Protein AF-A0A7J7CFE0-F1 (afdb_monomer_lite)

Sequence (163 aa):
MKQLGYGVEEEEEEEEGGGVSQRRKFSFSGYSTRLDPEKLTMLRLVGLMLLIVWLLSLPSEAWSGISRPSADDPENIRERYENWLARHGRTYKGEDEWQLRFKIYKANVQFIDYINSQNYSFKLTDNQFADMTSEEFKTITRRQGKIIEANAGYQSKIKSNDG

Radius of gyration: 42.57 Å; chains: 1; bounding box: 90×53×122 Å

Foldseek 3Di:
DDDDDDDDDDDPDDDDDDDDDDDPDPDDPDPPPPDDVVVVVVVVVVVVVVVVVVVVPPPPPPPPPPPPPPLPPPVVLVVVVVVVCVVLVDDDPDDVLVVLLSVQLSVLSVVQVVVQVDPDPDGDDCDNCSSDDPVRVVVVVVVVVVVVVVVVVVVVVVVVVVD

Structure (mmCIF, N/CA/C/O backbone):
data_AF-A0A7J7CFE0-F1
#
_entry.id   AF-A0A7J7CFE0-F1
#
loop_
_atom_site.group_PDB
_atom_site.id
_atom_site.type_symbol
_atom_site.label_atom_id
_atom_site.label_alt_id
_atom_site.label_comp_id
_atom_site.label_asym_id
_atom_site.label_entity_id
_atom_site.label_seq_id
_atom_site.pdbx_PDB_ins_code
_atom_site.Cartn_x
_atom_site.Cartn_y
_atom_site.Cartn_z
_atom_site.occupancy
_atom_site.B_iso_or_equiv
_atom_site.auth_seq_id
_atom_site.auth_comp_id
_atom_site.auth_asym_id
_atom_site.auth_atom_id
_atom_site.pdbx_PDB_model_num
ATOM 1 N N . MET A 1 1 ? 64.361 -44.490 -35.749 1.00 37.09 1 MET A N 1
ATOM 2 C CA . MET A 1 1 ? 65.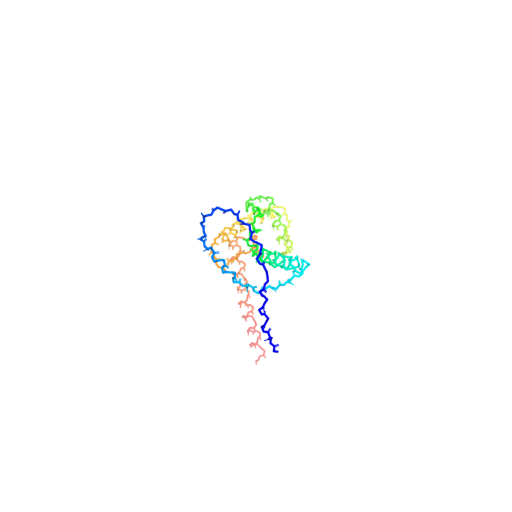520 -43.871 -36.426 1.00 37.09 1 MET A CA 1
ATOM 3 C C . MET A 1 1 ? 65.045 -43.405 -37.792 1.00 37.09 1 MET A C 1
ATOM 5 O O . MET A 1 1 ? 64.437 -44.209 -38.485 1.00 37.09 1 MET A O 1
ATOM 9 N N . LYS A 1 2 ? 65.200 -42.124 -38.139 1.00 41.06 2 LYS A N 1
ATOM 10 C CA . LYS A 1 2 ? 64.852 -41.620 -39.478 1.00 41.06 2 LYS A CA 1
ATOM 11 C C . LYS A 1 2 ? 66.133 -41.587 -40.305 1.00 41.06 2 LYS A C 1
ATOM 13 O O . LYS A 1 2 ? 67.076 -40.918 -39.903 1.00 41.06 2 LYS A O 1
ATOM 18 N N . GLN A 1 3 ? 66.159 -42.330 -41.404 1.00 41.56 3 GLN A N 1
ATOM 19 C CA . GLN A 1 3 ? 67.194 -42.205 -42.427 1.00 41.56 3 GLN A CA 1
ATOM 20 C C . GLN A 1 3 ? 66.798 -41.060 -43.371 1.00 41.56 3 GLN A C 1
ATOM 22 O O . GLN A 1 3 ? 65.632 -40.969 -43.761 1.00 41.56 3 GLN A O 1
ATOM 27 N N . LEU A 1 4 ? 67.747 -40.176 -43.692 1.00 45.44 4 LEU A N 1
ATOM 28 C CA . LEU A 1 4 ? 67.606 -39.173 -44.750 1.00 45.44 4 LEU A CA 1
ATOM 29 C C . LEU A 1 4 ? 67.805 -39.862 -46.104 1.00 45.44 4 LEU A C 1
ATOM 31 O O . LEU A 1 4 ? 68.861 -40.440 -46.339 1.00 45.44 4 LEU A O 1
ATOM 35 N N . GLY A 1 5 ? 66.823 -39.765 -46.996 1.00 45.00 5 GLY A N 1
ATOM 36 C CA . GLY A 1 5 ? 67.017 -40.020 -48.422 1.00 45.00 5 GLY A CA 1
ATOM 37 C C . GLY A 1 5 ? 67.043 -38.687 -49.162 1.00 45.00 5 GLY A C 1
ATOM 38 O O . GLY A 1 5 ? 66.036 -37.982 -49.159 1.00 45.00 5 GLY A O 1
ATOM 39 N N . TYR A 1 6 ? 68.183 -38.331 -49.756 1.00 40.75 6 TYR A N 1
ATOM 40 C CA . TYR A 1 6 ? 68.257 -37.295 -50.787 1.00 40.75 6 TYR A CA 1
ATOM 41 C C . TYR A 1 6 ? 67.918 -37.962 -52.121 1.00 40.75 6 TYR A C 1
ATOM 43 O O . TYR A 1 6 ? 68.710 -38.753 -52.623 1.00 40.75 6 TYR A O 1
ATOM 51 N N . GLY A 1 7 ? 66.731 -37.678 -52.655 1.00 45.34 7 GLY A N 1
ATOM 52 C CA . GLY A 1 7 ? 66.411 -37.943 -54.054 1.00 45.34 7 GLY A CA 1
ATOM 53 C C . GLY A 1 7 ? 66.762 -36.705 -54.871 1.00 45.34 7 GLY A C 1
ATOM 54 O O . GLY A 1 7 ? 66.165 -35.651 -54.658 1.00 45.34 7 GLY A O 1
ATOM 55 N N . VAL A 1 8 ? 67.765 -36.830 -55.735 1.00 50.25 8 VAL A N 1
ATOM 56 C CA . VAL A 1 8 ? 68.045 -35.920 -56.851 1.00 50.25 8 VAL A CA 1
ATOM 57 C C . VAL A 1 8 ? 67.662 -36.695 -58.099 1.00 50.25 8 VAL A C 1
ATOM 59 O O . VAL A 1 8 ? 68.231 -37.755 -58.309 1.00 50.25 8 VAL A O 1
ATOM 62 N N . GLU A 1 9 ? 66.703 -36.181 -58.857 1.00 44.12 9 GLU A N 1
ATOM 63 C CA . GLU A 1 9 ? 66.294 -36.587 -60.212 1.00 44.12 9 GLU A CA 1
ATOM 64 C C . GLU A 1 9 ? 65.187 -35.587 -60.598 1.00 44.12 9 GLU A C 1
ATOM 66 O O . GLU A 1 9 ? 64.354 -35.254 -59.756 1.00 44.12 9 GLU A O 1
ATOM 71 N N . GLU A 1 10 ? 65.083 -35.003 -61.780 1.00 48.53 10 GLU A N 1
ATOM 72 C CA . GLU A 1 10 ? 65.900 -34.931 -62.990 1.00 48.53 10 GLU A CA 1
ATOM 73 C C . GLU A 1 10 ? 65.425 -33.633 -63.684 1.00 48.53 10 GLU A C 1
ATOM 75 O O . GLU A 1 10 ? 64.271 -33.222 -63.520 1.00 48.53 10 GLU A O 1
ATOM 80 N N . GLU A 1 11 ? 66.330 -32.930 -64.359 1.00 46.47 11 GLU A N 1
ATOM 81 C CA . GLU A 1 11 ? 66.075 -31.643 -65.013 1.00 46.47 11 GLU A CA 1
ATOM 82 C C . GLU A 1 11 ? 65.259 -31.849 -66.301 1.00 46.47 11 GLU A C 1
ATOM 84 O O . GLU A 1 11 ? 65.733 -32.494 -67.231 1.00 46.47 11 GLU A O 1
ATOM 89 N N . GLU A 1 12 ? 64.057 -31.272 -66.392 1.00 49.47 12 GLU A N 1
ATOM 90 C CA . GLU A 1 12 ? 63.485 -30.919 -67.698 1.00 49.47 12 GLU A CA 1
ATOM 91 C C . GLU A 1 12 ? 63.904 -29.477 -68.008 1.00 49.47 12 GLU A C 1
ATOM 93 O O . GLU A 1 12 ? 63.387 -28.511 -67.440 1.00 49.47 12 GLU A O 1
ATOM 98 N N . GLU A 1 13 ? 64.917 -29.353 -68.867 1.00 47.88 13 GLU A N 1
ATOM 99 C CA . GLU A 1 13 ? 65.364 -28.093 -69.450 1.00 47.88 13 GLU A CA 1
ATOM 100 C C . GLU A 1 13 ? 64.372 -27.657 -70.541 1.00 47.88 13 GLU A C 1
ATOM 102 O O . GLU A 1 13 ? 64.338 -28.232 -71.627 1.00 47.88 13 GLU A O 1
ATOM 107 N N . GLU A 1 14 ? 63.586 -26.609 -70.285 1.00 49.44 14 GLU A N 1
ATOM 108 C CA . GLU A 1 14 ? 63.042 -25.783 -71.368 1.00 49.44 14 GLU A CA 1
ATOM 109 C C . GLU A 1 14 ? 63.927 -24.541 -71.531 1.00 49.44 14 GLU A C 1
ATOM 111 O O . GLU A 1 14 ? 63.943 -23.634 -70.691 1.00 49.44 14 GLU A O 1
ATOM 116 N N . GLU A 1 15 ? 64.695 -24.515 -72.625 1.00 47.09 15 GLU A N 1
ATOM 117 C CA . GLU A 1 15 ? 65.402 -23.326 -73.093 1.00 47.09 15 GLU A CA 1
ATOM 118 C C . GLU A 1 15 ? 64.403 -22.307 -73.662 1.00 47.09 15 GLU A C 1
ATOM 120 O O . GLU A 1 15 ? 63.980 -22.401 -74.812 1.00 47.09 15 GLU A O 1
ATOM 125 N N . GLU A 1 16 ? 64.129 -21.245 -72.907 1.00 47.78 16 GLU A N 1
ATOM 126 C CA . GLU A 1 16 ? 63.912 -19.931 -73.510 1.00 47.78 16 GLU A CA 1
ATOM 127 C C . GLU A 1 16 ? 64.825 -18.884 -72.858 1.00 47.78 16 GLU A C 1
ATOM 129 O O . GLU A 1 16 ? 64.681 -18.505 -71.697 1.00 47.78 16 GLU A O 1
ATOM 134 N N . GLY A 1 17 ? 65.781 -18.400 -73.655 1.00 45.41 17 GLY A N 1
ATOM 135 C CA . GLY A 1 17 ? 66.139 -16.984 -73.720 1.00 45.41 17 GLY A CA 1
ATOM 136 C C . GLY A 1 17 ? 66.503 -16.270 -72.415 1.00 45.41 17 GLY A C 1
ATOM 137 O O . GLY A 1 17 ? 65.774 -15.398 -71.961 1.00 45.41 17 GLY A O 1
ATOM 138 N N . GLY A 1 18 ? 67.713 -16.529 -71.913 1.00 46.62 18 GLY A N 1
ATOM 139 C CA . GLY A 1 18 ? 68.601 -15.493 -71.369 1.00 46.62 18 GLY A CA 1
ATOM 140 C C . GLY A 1 18 ? 68.129 -14.716 -70.133 1.00 46.62 18 GLY A C 1
ATOM 141 O O . GLY A 1 18 ? 67.691 -13.573 -70.237 1.00 46.62 18 GLY A O 1
ATOM 142 N N . GLY A 1 19 ? 68.389 -15.267 -68.942 1.00 46.47 19 GLY A N 1
ATOM 143 C CA . GLY A 1 19 ? 68.438 -14.484 -67.701 1.00 46.47 19 GLY A CA 1
ATOM 144 C C . GLY A 1 19 ? 68.020 -15.248 -66.449 1.00 46.47 19 GLY A C 1
ATOM 145 O O . GLY A 1 19 ? 66.944 -15.015 -65.906 1.00 46.47 19 GLY A O 1
ATOM 146 N N . VAL A 1 20 ? 68.884 -16.137 -65.952 1.00 52.06 20 VAL A N 1
ATOM 147 C CA . VAL A 1 20 ? 68.680 -16.856 -64.684 1.00 52.06 20 VAL A CA 1
ATOM 148 C C . VAL A 1 20 ? 68.767 -15.875 -63.513 1.00 52.06 20 VAL A C 1
ATOM 150 O O . VAL A 1 20 ? 69.837 -15.352 -63.211 1.00 52.06 20 VAL A O 1
ATOM 153 N N . SER A 1 21 ? 67.660 -15.663 -62.798 1.00 51.69 21 SER A N 1
ATOM 154 C CA . SER A 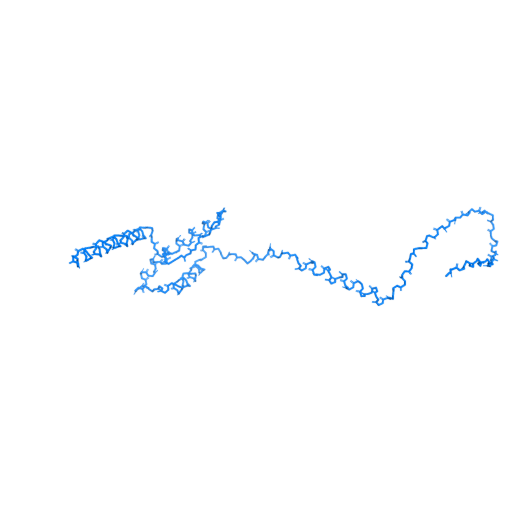1 21 ? 67.701 -15.062 -61.463 1.00 51.69 21 SER A CA 1
ATOM 155 C C . SER A 1 21 ? 66.779 -15.819 -60.510 1.00 51.69 21 SER A C 1
ATOM 157 O O . SER A 1 21 ? 65.553 -15.699 -60.523 1.00 51.69 21 SER A O 1
ATOM 159 N N . GLN A 1 22 ? 67.426 -16.655 -59.698 1.00 49.25 22 GLN A N 1
ATOM 160 C CA . GLN A 1 22 ? 66.847 -17.630 -58.783 1.00 49.25 22 GLN A CA 1
ATOM 161 C C . GLN A 1 22 ? 65.973 -16.967 -57.710 1.00 49.25 22 GLN A C 1
ATOM 163 O O . GLN A 1 22 ? 66.466 -16.245 -56.841 1.00 49.25 22 GLN A O 1
ATOM 168 N N . ARG A 1 23 ? 64.675 -17.287 -57.679 1.00 52.41 23 ARG A N 1
ATOM 169 C CA . ARG A 1 23 ? 63.833 -17.006 -56.509 1.00 52.41 23 ARG A CA 1
ATOM 170 C C . ARG A 1 23 ? 63.813 -18.243 -55.607 1.00 52.41 23 ARG A C 1
ATOM 172 O O . ARG A 1 23 ? 63.003 -19.143 -55.804 1.00 52.41 23 ARG A O 1
ATOM 179 N N . ARG A 1 24 ? 64.702 -18.293 -54.604 1.00 56.88 24 ARG A N 1
ATOM 180 C CA . ARG A 1 24 ? 64.674 -19.332 -53.555 1.00 56.88 24 ARG A CA 1
ATOM 181 C C . ARG A 1 24 ? 63.340 -19.261 -52.802 1.00 56.88 24 ARG A C 1
ATOM 183 O O . ARG A 1 24 ? 63.155 -18.393 -51.952 1.00 56.88 24 ARG A O 1
ATOM 190 N N . LYS A 1 25 ? 62.403 -20.163 -53.103 1.00 54.78 25 LYS A N 1
ATOM 191 C CA . LYS A 1 25 ? 61.208 -20.378 -52.278 1.00 54.78 25 LYS A CA 1
ATOM 192 C C . LYS A 1 25 ? 61.598 -21.283 -51.114 1.00 54.78 25 LYS A C 1
ATOM 194 O O . LYS A 1 25 ? 61.700 -22.493 -51.267 1.00 54.78 25 LYS A O 1
ATOM 199 N N . PHE A 1 26 ? 61.843 -20.687 -49.954 1.00 48.34 26 PHE A N 1
ATOM 200 C CA . PHE A 1 26 ? 62.040 -21.435 -48.717 1.00 48.34 26 PHE A CA 1
ATOM 201 C C . PHE A 1 26 ? 60.659 -21.805 -48.164 1.00 48.34 26 PHE A C 1
ATOM 203 O O . PHE A 1 26 ? 60.001 -20.992 -47.518 1.00 48.34 26 PHE A O 1
ATOM 210 N N . SER A 1 27 ? 60.164 -23.002 -48.475 1.00 54.22 27 SER A N 1
ATOM 211 C CA . SER A 1 27 ? 58.932 -23.501 -47.864 1.00 54.22 27 SER A CA 1
ATOM 212 C C . SER A 1 27 ? 59.251 -24.071 -46.483 1.00 54.22 27 SER A C 1
ATOM 214 O O . SER A 1 27 ? 59.856 -25.135 -46.361 1.00 54.22 27 SER A O 1
ATOM 216 N N . PHE A 1 28 ? 58.833 -23.365 -45.435 1.00 48.34 28 PHE A N 1
ATOM 217 C CA . PHE A 1 28 ? 58.780 -23.913 -44.084 1.00 48.34 28 PHE A CA 1
ATOM 218 C C . PHE A 1 28 ? 57.669 -24.973 -44.045 1.00 48.34 28 PHE A C 1
ATOM 220 O O . PHE A 1 28 ? 56.490 -24.642 -44.171 1.00 48.34 28 PHE A O 1
ATOM 227 N N . SER A 1 29 ? 58.042 -26.251 -43.929 1.00 53.00 29 SER A N 1
ATOM 228 C CA . SER A 1 29 ? 57.097 -27.364 -43.797 1.00 53.00 29 SER A CA 1
ATOM 229 C C . SER A 1 29 ? 56.373 -27.259 -42.454 1.00 53.00 29 SER A C 1
ATOM 231 O O . SER A 1 29 ? 56.821 -27.803 -41.445 1.00 53.00 29 SER A O 1
ATOM 233 N N . GLY A 1 30 ? 55.249 -26.544 -42.450 1.00 53.06 30 GLY A N 1
ATOM 234 C CA . GLY A 1 30 ? 54.296 -26.539 -41.350 1.00 53.06 30 GLY A CA 1
ATOM 235 C C . GLY A 1 30 ? 53.832 -27.960 -41.040 1.00 53.06 30 GLY A C 1
ATOM 236 O O . GLY A 1 30 ? 53.705 -28.797 -41.934 1.00 53.06 30 GLY A O 1
ATOM 237 N N . TYR A 1 31 ? 53.610 -28.240 -39.758 1.00 44.47 31 TYR A N 1
ATOM 238 C CA . TYR A 1 31 ? 53.068 -29.507 -39.283 1.00 44.47 31 TYR A CA 1
ATOM 239 C C . TYR A 1 31 ? 51.781 -29.838 -40.045 1.00 44.47 31 TYR A C 1
ATOM 241 O O . TYR A 1 31 ? 50.722 -29.267 -39.790 1.00 44.47 31 TYR A O 1
ATOM 249 N N . SER A 1 32 ? 51.884 -30.755 -41.004 1.00 47.94 32 SER A N 1
ATOM 250 C CA . SER A 1 32 ? 50.736 -31.255 -41.744 1.00 47.94 32 SER A CA 1
ATOM 251 C C . SER A 1 32 ? 49.996 -32.229 -40.835 1.00 47.94 32 SER A C 1
ATOM 253 O O . SER A 1 32 ? 50.276 -33.426 -40.802 1.00 47.94 32 SER A O 1
ATOM 255 N N . THR A 1 33 ? 49.074 -31.708 -40.028 1.00 53.78 33 THR A N 1
ATOM 256 C CA . THR A 1 33 ? 48.031 -32.552 -39.453 1.00 53.78 33 THR A CA 1
ATOM 257 C C . THR A 1 33 ? 46.988 -32.725 -40.545 1.00 53.78 33 THR A C 1
ATOM 259 O O . THR A 1 33 ? 46.157 -31.856 -40.800 1.00 53.78 33 THR A O 1
ATOM 262 N N . ARG A 1 34 ? 47.082 -33.844 -41.266 1.00 62.09 34 ARG A N 1
ATOM 263 C CA . ARG A 1 34 ? 46.030 -34.300 -42.174 1.00 62.09 34 ARG A CA 1
ATOM 264 C C . ARG A 1 34 ? 44.834 -34.696 -41.303 1.00 62.09 34 ARG A C 1
ATOM 266 O O . ARG A 1 34 ? 44.676 -35.858 -40.950 1.00 62.09 34 ARG A O 1
ATOM 273 N N . LEU A 1 35 ? 44.068 -33.705 -40.846 1.00 60.12 35 LEU A N 1
ATOM 274 C CA . LEU A 1 35 ? 42.763 -33.935 -40.245 1.00 60.12 35 LEU A CA 1
ATOM 275 C C . LEU A 1 35 ? 41.775 -34.182 -41.379 1.00 60.12 35 LEU A C 1
ATOM 277 O O . LEU A 1 35 ? 41.655 -33.374 -42.299 1.00 60.12 35 LEU A O 1
ATOM 281 N N . ASP A 1 36 ? 41.096 -35.319 -41.300 1.00 74.31 36 ASP A N 1
ATOM 282 C CA . ASP A 1 36 ? 40.052 -35.727 -42.235 1.00 74.31 36 ASP A CA 1
ATOM 283 C C . ASP A 1 36 ? 38.996 -34.608 -42.375 1.00 74.31 36 ASP A C 1
ATOM 285 O O . ASP A 1 36 ? 38.705 -33.924 -41.386 1.00 74.31 36 ASP A O 1
ATOM 289 N N . PRO A 1 37 ? 38.394 -34.399 -43.561 1.00 70.62 37 PRO A N 1
ATOM 290 C CA . PRO A 1 37 ? 37.408 -33.333 -43.775 1.00 70.62 37 PRO A CA 1
ATOM 291 C C . PRO A 1 37 ? 36.223 -33.423 -42.798 1.00 70.62 37 PRO A C 1
ATOM 293 O O . PRO A 1 37 ? 35.725 -32.395 -42.347 1.00 70.62 37 PRO A O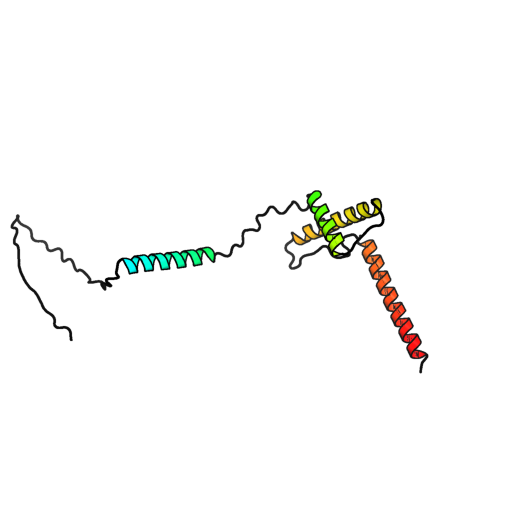 1
ATOM 296 N N . GLU A 1 38 ? 35.869 -34.640 -42.381 1.00 73.81 38 GLU A N 1
ATOM 297 C CA . GLU A 1 38 ? 34.894 -34.953 -41.324 1.00 73.81 38 GLU A CA 1
ATOM 298 C C . GLU A 1 38 ? 35.298 -34.400 -39.945 1.00 73.81 38 GLU A C 1
ATOM 300 O O . GLU A 1 38 ? 34.474 -33.965 -39.151 1.00 73.81 38 GLU A O 1
ATOM 305 N N . LYS A 1 39 ? 36.593 -34.376 -39.619 1.00 67.75 39 LYS A N 1
ATOM 306 C CA . LYS A 1 39 ? 37.078 -33.848 -38.333 1.00 67.75 39 LYS A CA 1
ATOM 307 C C . LYS A 1 39 ? 37.135 -32.329 -38.345 1.00 67.75 39 LYS A C 1
ATOM 309 O O . LYS A 1 39 ? 36.946 -31.700 -37.307 1.00 67.75 39 LYS A O 1
ATOM 314 N N . LEU A 1 40 ? 37.354 -31.736 -39.518 1.00 71.19 40 LEU A N 1
ATOM 315 C CA . LEU A 1 40 ? 37.324 -30.291 -39.705 1.00 71.19 40 LEU A CA 1
ATOM 316 C C . LEU A 1 40 ? 35.891 -29.740 -39.656 1.00 71.19 40 LEU A C 1
ATOM 318 O O . LEU A 1 40 ? 35.675 -28.678 -39.071 1.00 71.19 40 LEU A O 1
ATOM 322 N N . THR A 1 41 ? 34.905 -30.456 -40.213 1.00 78.75 41 THR A N 1
ATOM 323 C CA . THR A 1 41 ? 33.479 -30.118 -40.050 1.00 78.75 41 THR A CA 1
ATOM 324 C C . THR A 1 41 ? 33.059 -30.254 -38.592 1.00 78.75 41 THR A C 1
ATOM 326 O O . THR A 1 41 ? 32.458 -29.328 -38.053 1.00 78.75 41 THR A O 1
ATOM 329 N N . MET A 1 42 ? 33.469 -31.324 -37.911 1.00 77.06 42 MET A N 1
ATOM 330 C CA . MET A 1 42 ? 33.197 -31.511 -36.484 1.00 77.06 42 MET A CA 1
ATOM 331 C C . MET A 1 42 ? 33.849 -30.428 -35.616 1.00 77.06 42 MET A C 1
ATOM 333 O O . MET A 1 42 ? 33.199 -29.899 -34.722 1.00 77.06 42 MET A O 1
ATOM 337 N N . LEU A 1 43 ? 35.087 -30.015 -35.907 1.00 82.19 43 LEU A N 1
ATOM 338 C CA . LEU A 1 43 ? 35.758 -28.929 -35.183 1.00 82.19 43 LEU A CA 1
ATOM 339 C C . LEU A 1 43 ? 35.051 -27.577 -35.380 1.00 82.19 43 LEU A C 1
ATOM 341 O O . LEU A 1 43 ? 34.913 -26.809 -34.430 1.00 82.19 43 LEU A O 1
ATOM 345 N N . ARG A 1 44 ? 34.559 -27.299 -36.596 1.00 84.44 44 ARG A N 1
ATOM 346 C CA . ARG A 1 44 ? 33.748 -26.104 -36.884 1.00 84.44 44 ARG A CA 1
ATOM 347 C C . ARG A 1 44 ? 32.413 -26.140 -36.149 1.00 84.44 44 ARG A C 1
ATOM 349 O O . ARG A 1 44 ? 32.033 -25.132 -35.568 1.00 84.44 44 ARG A O 1
ATOM 356 N N . LEU A 1 45 ? 31.728 -27.282 -36.139 1.00 84.69 45 LEU A N 1
ATOM 357 C CA . LEU A 1 45 ? 30.455 -27.449 -35.438 1.00 84.69 45 LEU A CA 1
ATOM 358 C C . LEU A 1 45 ? 30.633 -27.324 -33.925 1.00 84.69 45 LEU A C 1
ATOM 360 O O . LEU A 1 45 ? 29.899 -26.573 -33.300 1.00 84.69 45 LEU A O 1
ATOM 364 N N . VAL A 1 46 ? 31.646 -27.965 -33.339 1.00 86.00 46 VAL A N 1
ATOM 365 C CA . VAL A 1 46 ? 31.963 -27.822 -31.910 1.00 86.00 46 VAL A CA 1
ATOM 366 C C . VAL A 1 46 ? 32.312 -26.368 -31.576 1.00 86.00 46 VAL A C 1
ATOM 368 O O . VAL A 1 46 ? 31.813 -25.840 -30.588 1.00 86.00 46 VAL A O 1
ATOM 371 N N . GLY A 1 47 ? 33.081 -25.680 -32.425 1.00 89.31 47 GLY A N 1
ATOM 372 C CA . GLY A 1 47 ? 33.363 -24.250 -32.267 1.00 89.31 47 GLY A CA 1
ATOM 373 C C . GLY A 1 47 ? 32.110 -23.368 -32.334 1.00 89.31 47 GLY A C 1
ATOM 374 O O . GLY A 1 47 ? 31.932 -22.492 -31.490 1.00 89.31 47 GLY A O 1
ATOM 375 N N . LEU A 1 48 ? 31.207 -23.626 -33.285 1.00 87.81 48 LEU A N 1
ATOM 376 C CA . LEU A 1 48 ? 29.920 -22.929 -33.396 1.00 87.81 48 LEU A CA 1
ATOM 377 C C . LEU A 1 48 ? 29.019 -23.203 -32.186 1.00 87.81 48 LEU A C 1
ATOM 379 O O . LEU A 1 48 ? 28.395 -22.279 -31.675 1.00 87.81 48 LEU A O 1
ATOM 383 N N . MET A 1 49 ? 28.991 -24.438 -31.682 1.00 87.06 49 MET A N 1
ATOM 384 C CA . MET A 1 49 ? 28.225 -24.811 -30.490 1.00 87.06 49 MET A CA 1
ATOM 385 C C . MET A 1 49 ? 28.746 -24.086 -29.245 1.00 87.06 49 MET A C 1
ATOM 387 O O . MET A 1 49 ? 27.953 -23.558 -28.470 1.00 87.06 49 MET A O 1
ATOM 391 N N . LEU A 1 50 ? 30.068 -23.984 -29.080 1.00 88.50 50 LEU A N 1
ATOM 392 C CA . LEU A 1 50 ? 30.675 -23.228 -27.981 1.00 88.50 50 LEU A CA 1
ATOM 393 C C . LEU A 1 50 ? 30.398 -21.721 -28.097 1.00 88.50 50 LEU A C 1
ATOM 395 O O . LEU A 1 50 ? 30.119 -21.082 -27.086 1.00 88.50 50 LEU A O 1
ATOM 399 N N . LEU A 1 51 ? 30.395 -21.162 -29.314 1.00 86.19 51 LEU A N 1
ATOM 400 C CA . LEU A 1 51 ? 29.996 -19.770 -29.555 1.00 86.19 51 LEU A CA 1
ATOM 401 C C . LEU A 1 51 ? 28.518 -19.524 -29.231 1.00 86.19 51 LEU A C 1
ATOM 403 O O . LEU A 1 51 ? 28.200 -18.509 -28.621 1.00 86.19 51 LEU A O 1
ATOM 407 N N . ILE A 1 52 ? 27.622 -20.449 -29.584 1.00 87.38 52 ILE A N 1
ATOM 408 C CA . ILE A 1 52 ? 26.189 -20.357 -29.267 1.00 87.38 52 ILE A CA 1
ATOM 409 C C . ILE A 1 52 ? 25.965 -20.433 -27.753 1.00 87.38 52 ILE A C 1
ATOM 411 O O . ILE A 1 52 ? 25.203 -19.638 -27.219 1.00 87.38 52 ILE A O 1
ATOM 415 N N . VAL A 1 53 ? 26.662 -21.322 -27.040 1.00 85.62 53 VAL A N 1
ATOM 416 C CA . VAL A 1 53 ? 26.601 -21.403 -25.569 1.00 85.62 53 VAL A CA 1
ATOM 417 C C . VAL A 1 53 ? 27.146 -20.127 -24.914 1.00 85.62 53 VAL A C 1
ATOM 419 O O . VAL A 1 53 ? 26.588 -19.663 -23.921 1.00 85.62 53 VAL A O 1
ATOM 422 N N . TRP A 1 54 ? 28.183 -19.514 -25.491 1.00 83.56 54 TRP A N 1
ATOM 423 C CA . TRP A 1 54 ? 28.739 -18.234 -25.043 1.00 83.56 54 TRP A CA 1
ATOM 424 C C . TRP A 1 54 ? 27.787 -17.052 -25.302 1.00 83.56 54 TRP A C 1
ATOM 426 O O . TRP A 1 54 ? 27.614 -16.202 -24.434 1.00 83.56 54 TRP A O 1
ATOM 436 N N . LEU A 1 55 ? 27.093 -17.048 -26.445 1.00 81.94 55 LEU A N 1
ATOM 437 C CA . LEU A 1 55 ? 26.045 -16.077 -26.792 1.00 81.94 55 LEU A CA 1
ATOM 438 C C . LEU A 1 55 ? 24.777 -16.243 -25.940 1.00 81.94 55 LEU A C 1
ATOM 440 O O . LEU A 1 55 ? 24.180 -15.254 -25.532 1.00 81.94 55 LEU A O 1
ATOM 444 N N . LEU A 1 56 ? 24.377 -17.478 -25.635 1.00 77.25 56 LEU A N 1
ATOM 445 C CA . LEU A 1 56 ? 23.235 -17.784 -24.763 1.00 77.25 56 LEU A CA 1
ATOM 446 C C . LEU A 1 56 ? 23.534 -17.532 -23.280 1.00 77.25 56 LEU A C 1
ATOM 448 O O . LEU A 1 56 ? 22.608 -17.398 -22.489 1.00 77.25 56 LEU A O 1
ATOM 452 N N . SER A 1 57 ? 24.814 -17.445 -22.910 1.00 78.06 57 SER A N 1
ATOM 453 C CA . SER A 1 57 ? 25.256 -17.062 -21.564 1.00 78.06 57 SER A CA 1
ATOM 454 C C . SER A 1 57 ? 25.396 -15.547 -21.388 1.00 78.06 57 SER A C 1
ATOM 456 O O . SER A 1 57 ? 25.880 -15.103 -20.346 1.00 78.06 57 SER A O 1
ATOM 458 N N . LEU A 1 58 ? 24.972 -14.737 -22.370 1.00 75.44 58 LEU A N 1
ATOM 459 C CA . LEU A 1 58 ? 24.741 -13.315 -22.134 1.00 75.44 58 LEU A CA 1
ATOM 460 C C . LEU A 1 58 ? 23.674 -13.195 -21.031 1.00 75.44 58 LEU A C 1
ATOM 462 O O . LEU A 1 58 ? 22.565 -13.699 -21.221 1.00 75.44 58 LEU A O 1
ATOM 466 N N . PRO A 1 59 ? 23.968 -12.560 -19.880 1.00 65.25 59 PRO A N 1
ATOM 467 C CA . PRO A 1 59 ? 22.945 -12.305 -18.879 1.00 65.25 59 PRO A CA 1
ATOM 468 C C . PRO A 1 59 ? 21.846 -11.474 -19.541 1.00 65.25 59 PRO A C 1
ATOM 470 O O . PRO A 1 59 ? 22.086 -10.350 -19.981 1.00 65.25 59 PRO A O 1
ATOM 473 N N . SER A 1 60 ? 20.641 -12.034 -19.654 1.00 64.50 60 SER A N 1
ATOM 474 C CA . SER A 1 60 ? 19.472 -11.328 -20.175 1.00 64.50 60 SER A CA 1
ATOM 475 C C . SER A 1 60 ? 18.940 -10.349 -19.123 1.00 64.50 60 SER A C 1
ATOM 477 O O . SER A 1 60 ? 17.809 -10.457 -18.658 1.00 64.50 60 SER A O 1
ATOM 479 N N . GLU A 1 61 ? 19.755 -9.379 -18.732 1.00 63.31 61 GLU A N 1
ATOM 480 C CA . GLU A 1 61 ? 19.344 -8.218 -17.943 1.00 63.31 61 GLU A CA 1
ATOM 481 C C . GLU A 1 61 ? 18.753 -7.157 -18.889 1.00 63.31 61 GLU A C 1
ATOM 483 O O . GLU A 1 61 ? 19.281 -6.058 -19.001 1.00 63.31 61 GLU A O 1
ATOM 488 N N . ALA A 1 62 ? 17.694 -7.497 -19.640 1.00 61.91 62 ALA A N 1
ATOM 489 C CA . ALA A 1 62 ? 16.859 -6.522 -20.362 1.00 61.91 62 ALA A CA 1
ATOM 490 C C . ALA A 1 62 ? 15.564 -7.135 -20.937 1.00 61.91 62 ALA A C 1
ATOM 492 O O . ALA A 1 62 ? 15.200 -6.879 -22.081 1.00 61.91 62 ALA A O 1
ATOM 493 N N . TRP A 1 63 ? 14.817 -7.910 -20.146 1.00 52.50 63 TRP A N 1
ATOM 494 C CA . TRP A 1 63 ? 13.368 -8.063 -20.373 1.00 52.50 63 TRP A CA 1
ATOM 495 C C . TRP A 1 63 ? 12.572 -7.446 -19.220 1.00 52.50 63 TRP A C 1
ATOM 497 O O . TRP A 1 63 ? 11.568 -7.966 -18.761 1.00 52.50 63 TRP A O 1
ATOM 507 N N . SER A 1 64 ? 12.998 -6.278 -18.749 1.00 54.59 64 SER A N 1
ATOM 508 C CA . SER A 1 64 ? 12.161 -5.389 -17.931 1.00 54.59 64 SER A CA 1
ATOM 509 C C . SER A 1 64 ? 11.400 -4.372 -18.797 1.00 54.59 64 SER A C 1
ATOM 511 O O . SER A 1 64 ? 11.037 -3.296 -18.332 1.00 54.59 64 SER A O 1
ATOM 513 N N . GLY A 1 65 ? 11.165 -4.720 -20.068 1.00 53.19 65 GLY A N 1
ATOM 514 C CA . GLY A 1 65 ? 10.450 -3.917 -21.059 1.00 53.19 65 GLY A CA 1
ATOM 515 C C . GLY A 1 65 ? 9.009 -4.360 -21.327 1.00 53.19 65 GLY A C 1
ATOM 516 O O . GLY A 1 65 ? 8.436 -3.919 -22.318 1.00 53.19 65 GLY A O 1
ATOM 517 N N . ILE A 1 66 ? 8.401 -5.211 -20.486 1.00 51.34 66 ILE A N 1
ATOM 518 C CA . ILE A 1 66 ? 6.935 -5.187 -20.383 1.00 51.34 66 ILE A CA 1
ATOM 519 C C . ILE A 1 66 ? 6.619 -3.808 -19.815 1.00 51.34 66 ILE A C 1
ATOM 521 O O . ILE A 1 66 ? 7.095 -3.470 -18.729 1.00 51.34 66 ILE A O 1
ATOM 525 N N . SER A 1 67 ? 5.898 -2.999 -20.589 1.00 51.38 67 SER A N 1
ATOM 526 C CA . SER A 1 67 ? 5.341 -1.721 -20.169 1.00 51.38 67 SER A CA 1
ATOM 527 C C . SER A 1 67 ? 4.860 -1.860 -18.732 1.00 51.38 67 SER A C 1
ATOM 529 O O . SER A 1 67 ? 3.882 -2.563 -18.489 1.00 51.38 67 SER A O 1
ATOM 531 N N . ARG A 1 68 ? 5.575 -1.257 -17.769 1.00 57.41 68 ARG A N 1
ATOM 532 C CA . ARG A 1 68 ? 5.030 -1.119 -16.420 1.00 57.41 68 ARG A CA 1
ATOM 533 C C . ARG A 1 68 ? 3.693 -0.419 -16.637 1.00 57.41 68 ARG A C 1
ATOM 535 O O . ARG A 1 68 ? 3.724 0.678 -17.207 1.00 57.41 68 ARG A O 1
ATOM 542 N N . PRO A 1 69 ? 2.553 -1.048 -16.294 1.00 55.47 69 PRO A N 1
ATOM 543 C CA . PRO A 1 69 ? 1.283 -0.348 -16.305 1.00 55.47 69 PRO A CA 1
ATOM 544 C C . PRO A 1 69 ? 1.532 0.967 -15.585 1.00 55.47 69 PRO A C 1
ATOM 546 O O . PRO A 1 69 ? 2.214 0.971 -14.552 1.00 55.47 69 PRO A O 1
ATOM 549 N N . SER A 1 70 ? 1.112 2.079 -16.189 1.00 59.28 70 SER A N 1
ATOM 550 C CA . SER A 1 70 ? 1.215 3.370 -15.518 1.00 59.28 70 SER A CA 1
ATOM 551 C C . SER A 1 70 ? 0.671 3.162 -14.111 1.00 59.28 70 SER A C 1
ATOM 553 O O . SER A 1 70 ? -0.437 2.646 -13.975 1.00 59.28 70 SER A O 1
ATOM 555 N N . ALA A 1 71 ? 1.451 3.490 -13.078 1.00 61.47 71 ALA A N 1
ATOM 556 C CA . ALA A 1 71 ? 1.045 3.274 -11.686 1.00 61.47 71 ALA A CA 1
ATOM 557 C C . ALA A 1 71 ? -0.279 3.994 -11.345 1.00 61.47 71 ALA A C 1
ATOM 559 O O . ALA A 1 71 ? -0.875 3.738 -10.305 1.00 61.47 71 ALA A O 1
ATOM 560 N N . ASP A 1 72 ? -0.746 4.860 -12.251 1.00 64.31 72 ASP A N 1
ATOM 561 C CA . ASP A 1 72 ? -1.986 5.618 -12.180 1.00 64.31 72 ASP A CA 1
ATOM 562 C C . ASP A 1 72 ? -3.132 5.078 -13.055 1.00 64.31 72 ASP A C 1
ATOM 564 O O . ASP A 1 72 ? -4.200 5.693 -13.065 1.00 64.31 72 ASP A O 1
ATOM 568 N N . ASP A 1 73 ? -2.957 3.965 -13.782 1.00 77.88 73 ASP A N 1
ATOM 569 C CA . ASP A 1 73 ? -4.055 3.345 -14.534 1.00 77.88 73 ASP A CA 1
ATOM 570 C C . ASP A 1 73 ? -5.149 2.877 -13.550 1.00 77.88 73 ASP A C 1
ATOM 572 O O . ASP A 1 73 ? -4.902 1.984 -12.729 1.00 77.88 73 ASP A O 1
ATOM 576 N N . PRO A 1 74 ? -6.350 3.492 -13.566 1.00 72.62 74 PRO A N 1
ATOM 577 C CA . PRO A 1 74 ? -7.388 3.206 -12.582 1.00 72.62 74 PRO A CA 1
ATOM 578 C C . PRO A 1 74 ? -7.824 1.739 -12.580 1.00 72.62 74 PRO A C 1
ATOM 580 O O . PRO A 1 74 ? -8.161 1.229 -11.510 1.00 72.62 74 PRO A O 1
ATOM 583 N N . GLU A 1 75 ? -7.783 1.065 -13.732 1.00 77.75 75 GLU A N 1
ATOM 584 C CA . GLU A 1 75 ? -8.170 -0.344 -13.833 1.00 77.75 75 GLU A CA 1
ATOM 585 C C . GLU A 1 75 ? -7.12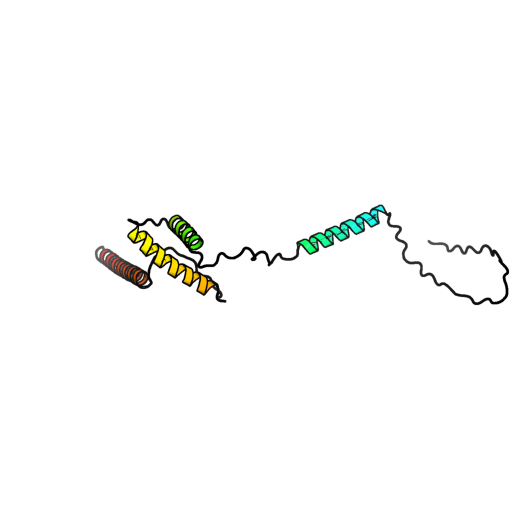1 -1.249 -13.169 1.00 77.75 75 GLU A C 1
ATOM 587 O O . GLU A 1 75 ? -7.461 -2.143 -12.393 1.00 77.75 75 GLU A O 1
ATOM 592 N N . ASN A 1 76 ? -5.834 -0.932 -13.354 1.00 87.12 76 ASN A N 1
ATOM 593 C CA . ASN A 1 76 ? -4.729 -1.651 -12.722 1.00 87.12 76 ASN A CA 1
ATOM 594 C C . ASN A 1 76 ? -4.759 -1.539 -11.186 1.00 87.12 76 ASN A C 1
ATOM 596 O O . ASN A 1 76 ? -4.574 -2.527 -10.472 1.00 87.12 76 ASN A O 1
ATOM 600 N N . ILE A 1 77 ? -5.038 -0.342 -10.659 1.00 92.69 77 ILE A N 1
ATOM 601 C CA . ILE A 1 77 ? -5.105 -0.116 -9.206 1.00 92.69 77 ILE A CA 1
ATOM 602 C C . ILE A 1 77 ? -6.283 -0.872 -8.586 1.00 92.69 77 ILE A C 1
ATOM 604 O O . ILE A 1 77 ? -6.165 -1.383 -7.468 1.00 92.69 77 ILE A O 1
ATOM 608 N N . ARG A 1 78 ? -7.419 -0.948 -9.288 1.00 94.38 78 ARG A N 1
ATOM 609 C CA . ARG A 1 78 ? -8.591 -1.685 -8.812 1.00 94.38 78 ARG A CA 1
ATOM 610 C C . ARG A 1 78 ? -8.299 -3.178 -8.694 1.00 94.38 78 ARG A C 1
ATOM 612 O O . ARG A 1 78 ? -8.543 -3.747 -7.634 1.00 94.38 78 ARG A O 1
ATOM 619 N N . GLU A 1 79 ? -7.716 -3.786 -9.723 1.00 95.38 79 GLU A N 1
ATOM 620 C CA . GLU A 1 79 ? -7.314 -5.197 -9.688 1.00 95.38 79 GLU A CA 1
ATOM 621 C C . GLU A 1 79 ? -6.317 -5.466 -8.547 1.00 95.38 79 GLU A C 1
ATOM 623 O O . GLU A 1 79 ? -6.465 -6.416 -7.772 1.00 95.38 79 GLU A O 1
ATOM 628 N N . ARG A 1 80 ? -5.318 -4.587 -8.379 1.00 95.44 80 ARG A N 1
ATOM 629 C CA . ARG A 1 80 ? -4.355 -4.664 -7.269 1.00 95.44 80 ARG A CA 1
ATOM 630 C C . ARG A 1 80 ? -5.058 -4.621 -5.908 1.00 95.44 80 ARG A C 1
ATOM 632 O O . ARG A 1 80 ? -4.696 -5.394 -5.018 1.00 95.44 80 ARG A O 1
ATOM 639 N N . TYR A 1 81 ? -6.072 -3.767 -5.756 1.00 96.75 81 TYR A N 1
ATOM 640 C CA . TYR A 1 81 ? -6.859 -3.666 -4.529 1.00 96.75 81 TYR A CA 1
ATOM 641 C C . TYR A 1 81 ? -7.676 -4.926 -4.252 1.00 96.75 81 TYR A C 1
ATOM 643 O O . TYR A 1 81 ? -7.627 -5.442 -3.141 1.00 96.75 81 TYR A O 1
ATOM 651 N N . GLU A 1 82 ? -8.377 -5.467 -5.247 1.00 96.38 82 GLU A N 1
ATOM 652 C CA . GLU A 1 82 ? -9.166 -6.697 -5.096 1.00 96.38 82 GLU A CA 1
ATOM 653 C C . GLU A 1 82 ? -8.274 -7.889 -4.708 1.00 96.38 82 GLU A C 1
ATOM 655 O O . GLU A 1 82 ? -8.580 -8.628 -3.767 1.00 96.38 82 GLU A O 1
ATOM 660 N N . ASN A 1 83 ? -7.097 -8.003 -5.331 1.00 96.88 83 ASN A N 1
ATOM 661 C CA . ASN A 1 83 ? -6.076 -8.975 -4.943 1.00 96.88 83 ASN A CA 1
ATOM 662 C C . ASN A 1 83 ? -5.575 -8.751 -3.509 1.00 96.88 83 ASN A C 1
ATOM 664 O O . ASN A 1 83 ? -5.376 -9.704 -2.755 1.00 96.88 83 ASN A O 1
ATOM 668 N N . TRP A 1 84 ? -5.362 -7.500 -3.098 1.00 97.81 84 TRP A N 1
ATOM 669 C CA . TRP A 1 84 ? -4.987 -7.168 -1.724 1.00 97.81 84 TRP A CA 1
ATOM 670 C C . TRP A 1 84 ? -6.081 -7.547 -0.712 1.00 97.81 84 TRP A C 1
ATOM 672 O O . TRP A 1 84 ? -5.761 -8.139 0.322 1.00 97.81 84 TRP A O 1
ATOM 682 N N . LEU A 1 85 ? -7.360 -7.306 -1.023 1.00 97.38 85 LEU A N 1
ATOM 683 C CA . LEU A 1 85 ? -8.488 -7.717 -0.179 1.00 97.38 85 LEU A CA 1
ATOM 684 C C . LEU A 1 85 ? -8.508 -9.232 0.021 1.00 97.38 85 LEU A C 1
ATOM 686 O O . LEU A 1 85 ? -8.618 -9.695 1.158 1.00 97.38 85 LEU A O 1
ATOM 690 N N . ALA A 1 86 ? -8.332 -9.993 -1.061 1.00 96.81 86 ALA A N 1
ATOM 691 C CA . ALA A 1 86 ? -8.260 -11.448 -1.011 1.00 96.81 86 ALA A CA 1
ATOM 692 C C . ALA A 1 86 ? -7.058 -11.935 -0.183 1.00 96.81 86 ALA A C 1
ATOM 694 O O . ALA A 1 86 ? -7.221 -12.778 0.699 1.00 96.81 86 ALA A O 1
ATOM 695 N N . ARG A 1 87 ? -5.862 -11.360 -0.398 1.00 97.38 87 ARG A N 1
ATOM 696 C CA . ARG A 1 87 ? -4.636 -11.713 0.346 1.00 97.38 87 ARG A CA 1
ATOM 697 C C . ARG A 1 87 ? -4.759 -11.477 1.852 1.00 97.38 87 ARG A C 1
ATOM 699 O O . ARG A 1 87 ? -4.203 -12.246 2.631 1.00 97.38 87 ARG A O 1
ATOM 706 N N . HIS A 1 88 ? -5.463 -10.424 2.264 1.00 96.56 88 HIS A N 1
ATOM 707 C CA . HIS A 1 88 ? -5.593 -10.035 3.671 1.00 96.56 88 HIS A CA 1
ATOM 708 C C . HIS A 1 88 ? -6.947 -10.392 4.302 1.00 96.56 88 HIS A C 1
ATOM 710 O O . HIS A 1 88 ? -7.194 -10.014 5.448 1.00 96.56 88 HIS A O 1
ATOM 716 N N . GLY A 1 89 ? -7.821 -11.107 3.584 1.00 95.69 89 GLY A N 1
ATOM 717 C CA . GLY A 1 89 ? -9.143 -11.508 4.074 1.00 95.69 89 GLY A CA 1
ATOM 718 C C . GLY A 1 89 ? -10.026 -10.322 4.475 1.00 95.69 89 GLY A C 1
ATOM 719 O O . GLY A 1 89 ? -10.720 -10.378 5.489 1.00 95.69 89 GLY A O 1
ATOM 720 N N . ARG A 1 90 ? -9.951 -9.212 3.732 1.00 95.19 90 ARG A N 1
ATOM 721 C CA . ARG A 1 90 ? -10.688 -7.979 4.032 1.00 95.19 90 ARG A CA 1
ATOM 722 C C . ARG A 1 90 ? -12.051 -7.979 3.346 1.00 95.19 90 ARG A C 1
ATOM 724 O O . ARG A 1 90 ? -12.153 -8.194 2.144 1.00 95.19 90 ARG A O 1
ATOM 731 N N . THR A 1 91 ? -13.088 -7.664 4.115 1.00 94.31 91 THR A N 1
ATOM 732 C CA . THR A 1 91 ? -14.464 -7.475 3.637 1.00 94.31 91 THR A CA 1
ATOM 733 C C . THR A 1 91 ? -15.075 -6.268 4.339 1.00 94.31 91 THR A C 1
ATOM 735 O O . THR A 1 91 ? -14.957 -6.158 5.562 1.00 94.31 91 THR A O 1
ATOM 738 N N . TYR A 1 92 ? -15.749 -5.394 3.595 1.00 95.06 92 TYR A N 1
ATOM 739 C CA . TYR A 1 9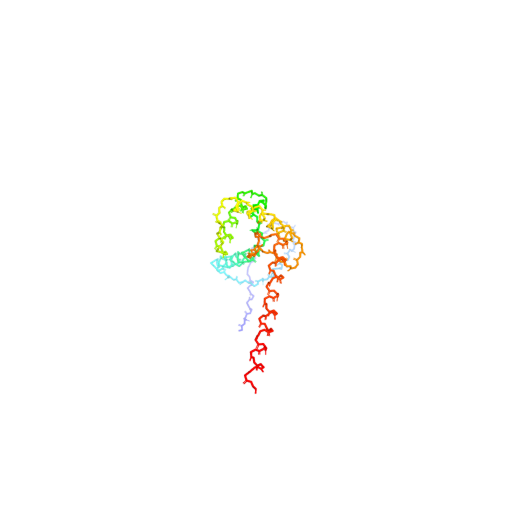2 ? -16.418 -4.209 4.144 1.00 95.06 92 TYR A CA 1
ATOM 740 C C . TYR A 1 92 ? -17.931 -4.395 4.169 1.00 95.06 92 TYR A C 1
ATOM 742 O O . TYR A 1 92 ? -18.476 -5.226 3.443 1.00 95.06 92 TYR A O 1
ATOM 750 N N . LYS A 1 93 ? -18.616 -3.641 5.034 1.00 92.19 93 LYS A N 1
ATOM 751 C CA . LYS A 1 93 ? -20.049 -3.852 5.293 1.00 92.19 93 LYS A CA 1
ATOM 752 C C . LYS A 1 93 ? -20.953 -3.318 4.186 1.00 92.19 93 LYS A C 1
ATOM 754 O O . LYS A 1 93 ? -22.098 -3.748 4.090 1.00 92.19 93 LYS A O 1
ATOM 759 N N . GLY A 1 94 ? -20.466 -2.377 3.384 1.00 94.81 94 GLY A N 1
ATOM 760 C CA . GLY A 1 94 ? -21.239 -1.760 2.316 1.00 94.81 94 GLY A CA 1
ATOM 761 C C . GLY A 1 94 ? -20.367 -1.011 1.320 1.00 94.81 94 GLY A C 1
ATOM 762 O O . GLY A 1 94 ? -19.170 -0.818 1.542 1.00 94.81 94 GLY A O 1
ATOM 763 N N . GLU A 1 95 ? -21.004 -0.577 0.235 1.00 95.50 95 GLU A N 1
ATOM 764 C CA . GLU A 1 95 ? -20.342 0.088 -0.888 1.00 95.50 95 GLU A CA 1
ATOM 765 C C . GLU A 1 95 ? -19.673 1.401 -0.465 1.00 95.50 95 GLU A C 1
ATOM 767 O O . GLU A 1 95 ? -18.537 1.656 -0.841 1.00 95.50 95 GLU A O 1
ATOM 772 N N . ASP A 1 96 ? -20.315 2.201 0.391 1.00 96.44 96 ASP A N 1
ATOM 773 C CA . ASP A 1 96 ? -19.746 3.475 0.852 1.00 96.44 96 ASP A CA 1
ATOM 774 C C . ASP A 1 96 ? -18.424 3.283 1.611 1.00 96.44 96 ASP A C 1
ATOM 776 O O . ASP A 1 96 ? -17.455 4.019 1.403 1.00 96.44 96 ASP A O 1
ATOM 780 N N . GLU A 1 97 ? -18.366 2.266 2.478 1.00 95.88 97 GLU A N 1
ATOM 781 C CA . GLU A 1 97 ? -17.148 1.909 3.206 1.00 95.88 97 GLU A CA 1
ATOM 782 C C . GLU A 1 97 ? -16.089 1.365 2.245 1.00 95.88 97 GLU A C 1
ATOM 784 O O . GLU A 1 97 ? -14.929 1.769 2.330 1.00 95.88 97 GLU A O 1
ATOM 789 N N . TRP A 1 98 ? -16.486 0.510 1.299 1.00 95.88 98 TRP A N 1
ATOM 790 C CA . TRP A 1 98 ? -15.590 -0.013 0.270 1.00 95.88 98 TRP A CA 1
ATOM 791 C C . TRP A 1 98 ? -14.967 1.121 -0.555 1.00 95.88 98 TRP A C 1
ATOM 793 O O . TRP A 1 98 ? -13.748 1.191 -0.683 1.00 95.88 98 TRP A O 1
ATOM 803 N N . GLN A 1 99 ? -15.772 2.073 -1.033 1.00 96.75 99 GLN A N 1
ATOM 804 C CA . GLN A 1 99 ? -15.320 3.221 -1.825 1.00 96.75 99 GLN A CA 1
ATOM 805 C C . GLN A 1 99 ? -14.379 4.131 -1.032 1.00 96.75 99 GLN A C 1
ATOM 807 O O . GLN A 1 99 ? -13.373 4.613 -1.559 1.00 96.75 99 GLN A O 1
ATOM 812 N N . LEU A 1 100 ? -14.681 4.374 0.247 1.00 96.75 100 LEU A N 1
ATOM 813 C CA . LEU A 1 100 ? -13.801 5.133 1.133 1.00 96.75 100 LEU A CA 1
ATOM 814 C C . LEU A 1 100 ? -12.447 4.429 1.301 1.00 96.75 100 LEU A C 1
ATOM 816 O O . LEU A 1 100 ? -11.399 5.056 1.138 1.00 96.75 100 LEU A O 1
ATOM 820 N N . ARG A 1 101 ? -12.464 3.128 1.603 1.00 97.81 101 ARG A N 1
ATOM 821 C CA . ARG A 1 101 ? -11.260 2.322 1.843 1.00 97.81 101 ARG A CA 1
ATOM 822 C C . ARG A 1 101 ? -10.433 2.150 0.574 1.00 97.81 101 ARG A C 1
ATOM 824 O O . ARG A 1 101 ? -9.211 2.259 0.642 1.00 97.81 101 ARG A O 1
ATOM 831 N N . PHE A 1 102 ? -11.078 2.018 -0.582 1.00 97.00 102 PHE A N 1
ATOM 832 C CA . PHE A 1 102 ? -10.416 1.998 -1.880 1.00 97.00 102 PHE A CA 1
ATOM 833 C C . PHE A 1 102 ? -9.687 3.313 -2.175 1.0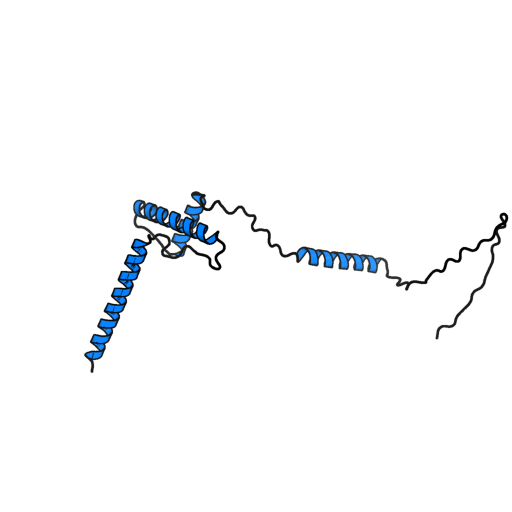0 97.00 102 PHE A C 1
ATOM 835 O O . PHE A 1 102 ? -8.536 3.291 -2.607 1.00 97.00 102 PHE A O 1
ATOM 842 N N . LYS A 1 103 ? -10.300 4.471 -1.888 1.00 96.75 103 LYS A N 1
ATOM 843 C CA . LYS A 1 103 ? -9.639 5.781 -2.054 1.00 96.75 103 LYS A CA 1
ATOM 844 C C . LYS A 1 103 ? -8.392 5.913 -1.181 1.00 96.75 103 LYS A C 1
ATOM 846 O O . LYS A 1 103 ? -7.370 6.409 -1.652 1.00 96.75 103 LYS A O 1
ATOM 851 N N . ILE A 1 104 ? -8.468 5.458 0.071 1.00 97.31 104 ILE A N 1
ATOM 852 C CA . ILE A 1 104 ? -7.323 5.459 0.992 1.00 97.31 104 ILE A CA 1
ATOM 853 C C . ILE A 1 104 ? -6.229 4.520 0.474 1.00 97.31 104 ILE A C 1
ATOM 855 O O . ILE A 1 104 ? -5.071 4.923 0.370 1.00 97.31 104 ILE A O 1
ATOM 859 N N . TYR A 1 105 ? -6.606 3.301 0.084 1.00 97.25 105 TYR A N 1
ATOM 860 C CA . TYR A 1 105 ? -5.687 2.329 -0.495 1.00 97.25 105 TYR A CA 1
ATOM 861 C C . TYR A 1 105 ? -4.976 2.880 -1.727 1.00 97.25 105 TYR A C 1
ATOM 863 O O . TYR A 1 105 ? -3.750 2.826 -1.788 1.00 97.25 105 TYR A O 1
ATOM 871 N N . LYS A 1 106 ? -5.721 3.488 -2.659 1.00 96.06 106 LYS A N 1
ATOM 872 C CA . LYS A 1 106 ? -5.177 4.129 -3.861 1.00 96.06 106 LYS A CA 1
ATOM 873 C C . LYS A 1 106 ? -4.094 5.153 -3.515 1.00 96.06 106 LYS A C 1
ATOM 875 O O . LYS A 1 106 ? -3.001 5.087 -4.069 1.00 96.06 106 LYS A O 1
ATOM 880 N N . ALA A 1 107 ? -4.368 6.059 -2.577 1.00 95.50 107 ALA A N 1
ATOM 881 C CA . ALA A 1 107 ? -3.386 7.055 -2.152 1.00 95.50 107 ALA A CA 1
ATOM 882 C C . ALA A 1 107 ? -2.129 6.406 -1.537 1.00 95.50 107 ALA A C 1
ATOM 884 O O . ALA A 1 107 ? -1.005 6.822 -1.819 1.00 95.50 107 ALA A O 1
ATOM 885 N N . ASN A 1 108 ? -2.303 5.351 -0.737 1.00 96.69 108 ASN A N 1
ATOM 886 C CA . ASN A 1 108 ? -1.195 4.643 -0.099 1.00 96.69 108 ASN A CA 1
ATOM 887 C C . ASN A 1 108 ? -0.339 3.850 -1.101 1.00 96.69 108 ASN A C 1
ATOM 889 O O . ASN A 1 108 ? 0.887 3.866 -0.985 1.00 96.69 108 ASN A O 1
ATOM 893 N N . VAL A 1 109 ? -0.934 3.190 -2.103 1.00 95.25 109 VAL A N 1
ATOM 894 C CA . VAL A 1 109 ? -0.155 2.483 -3.136 1.00 95.25 109 VAL A CA 1
ATOM 895 C C . VAL A 1 109 ? 0.571 3.439 -4.070 1.00 95.25 109 VAL A C 1
ATOM 897 O O . VAL A 1 109 ? 1.723 3.178 -4.396 1.00 95.25 109 VAL A O 1
ATOM 900 N N . GLN A 1 110 ? -0.023 4.588 -4.401 1.00 93.81 110 GLN A N 1
ATOM 901 C CA . GLN A 1 110 ? 0.677 5.642 -5.140 1.00 93.81 110 GLN A CA 1
ATOM 902 C C . GLN A 1 110 ? 1.900 6.147 -4.363 1.00 93.81 110 GLN A C 1
ATOM 904 O O . GLN A 1 110 ? 2.974 6.327 -4.936 1.00 93.81 110 GLN A O 1
ATOM 909 N N . PHE A 1 111 ? 1.777 6.313 -3.042 1.00 93.94 111 PHE A N 1
ATOM 910 C CA . PHE A 1 111 ? 2.917 6.652 -2.191 1.00 93.94 111 PHE A CA 1
ATOM 911 C C . PHE A 1 111 ? 3.982 5.543 -2.172 1.00 93.94 111 PHE A C 1
ATOM 913 O O . PHE A 1 111 ? 5.172 5.832 -2.293 1.00 93.94 111 PHE A O 1
ATOM 920 N N . ILE A 1 112 ? 3.574 4.275 -2.058 1.00 94.69 112 ILE A N 1
ATOM 921 C CA . ILE A 1 112 ? 4.480 3.118 -2.128 1.00 94.69 112 ILE A CA 1
ATOM 922 C C . ILE A 1 112 ? 5.246 3.113 -3.451 1.00 94.69 112 ILE A C 1
ATOM 924 O O . ILE A 1 112 ? 6.469 2.976 -3.443 1.00 94.69 112 ILE A O 1
ATOM 928 N N . ASP A 1 113 ? 4.548 3.285 -4.569 1.00 93.69 113 ASP A N 1
ATOM 929 C CA . ASP A 1 113 ? 5.135 3.240 -5.903 1.00 93.69 113 ASP A CA 1
ATOM 930 C C . ASP A 1 113 ? 6.093 4.423 -6.115 1.00 93.69 113 ASP A C 1
ATOM 932 O O . ASP A 1 113 ? 7.200 4.226 -6.619 1.00 93.69 113 ASP A O 1
ATOM 936 N N . TYR A 1 114 ? 5.741 5.615 -5.618 1.00 93.38 114 TYR A N 1
ATOM 937 C CA . TYR A 1 114 ? 6.625 6.783 -5.599 1.00 93.38 114 TYR A CA 1
ATOM 938 C C . TYR A 1 114 ? 7.907 6.547 -4.788 1.00 93.38 114 TYR A C 1
ATOM 940 O O . TYR A 1 114 ? 9.001 6.849 -5.265 1.00 93.38 114 TYR A O 1
ATOM 948 N N . ILE A 1 115 ? 7.813 5.995 -3.573 1.00 94.50 115 ILE A N 1
ATOM 949 C CA . ILE A 1 115 ? 8.998 5.692 -2.754 1.00 94.50 115 ILE A CA 1
ATOM 950 C C . ILE A 1 115 ? 9.836 4.589 -3.407 1.00 94.50 115 ILE A C 1
ATOM 952 O O . ILE A 1 115 ? 11.063 4.674 -3.440 1.00 94.50 115 ILE A O 1
ATOM 956 N N . ASN A 1 116 ? 9.190 3.577 -3.982 1.00 94.44 116 ASN A N 1
ATOM 957 C CA . ASN A 1 116 ? 9.863 2.478 -4.666 1.00 94.44 116 ASN A CA 1
ATOM 958 C C . ASN A 1 116 ? 10.524 2.894 -5.980 1.00 94.44 116 ASN A C 1
ATOM 960 O O . ASN A 1 116 ? 11.478 2.226 -6.394 1.00 94.44 116 ASN A O 1
ATOM 964 N N . SER A 1 117 ? 10.056 3.965 -6.625 1.00 94.19 117 SER A N 1
ATOM 965 C CA . SER A 1 117 ? 10.726 4.550 -7.787 1.00 94.19 117 SER A CA 1
ATOM 966 C C . SER A 1 117 ? 11.987 5.329 -7.406 1.00 94.19 117 SER A C 1
ATOM 968 O O . SER A 1 117 ? 12.806 5.603 -8.279 1.00 94.19 117 SER A O 1
ATOM 970 N N . GLN A 1 118 ? 12.166 5.677 -6.128 1.00 94.62 118 GLN A N 1
ATOM 971 C CA . GLN A 1 118 ? 13.404 6.280 -5.637 1.00 94.62 118 GLN A CA 1
ATOM 972 C C . GLN A 1 118 ? 14.495 5.219 -5.417 1.00 94.62 118 GLN A C 1
ATOM 974 O O . GLN A 1 118 ? 14.232 4.019 -5.268 1.00 94.62 118 GLN A O 1
ATOM 979 N N . ASN A 1 119 ? 15.748 5.672 -5.339 1.00 94.69 119 ASN A N 1
ATOM 980 C CA . ASN A 1 119 ? 16.920 4.810 -5.179 1.00 94.69 119 ASN A CA 1
ATOM 981 C C . ASN A 1 119 ? 17.236 4.489 -3.704 1.00 94.69 119 ASN A C 1
ATOM 983 O O . ASN A 1 119 ? 18.374 4.624 -3.252 1.00 94.69 119 ASN A O 1
ATOM 987 N N . TYR A 1 120 ? 16.216 4.100 -2.938 1.00 95.31 120 TYR A N 1
ATOM 988 C CA . TYR A 1 120 ? 16.397 3.599 -1.576 1.00 95.31 120 TYR A CA 1
ATOM 989 C C . TYR A 1 120 ? 16.823 2.125 -1.582 1.00 95.31 120 TYR A C 1
ATOM 991 O O . TYR A 1 120 ? 16.455 1.359 -2.474 1.00 95.31 120 TYR A O 1
ATOM 999 N N . SER A 1 121 ? 17.568 1.712 -0.552 1.00 96.69 121 SER A N 1
ATOM 1000 C CA . SER A 1 121 ? 18.007 0.321 -0.351 1.00 96.69 121 SER A CA 1
ATOM 1001 C C . SER A 1 121 ? 16.882 -0.629 0.075 1.00 96.69 121 SER A C 1
ATOM 1003 O O . SER A 1 121 ? 17.088 -1.839 0.131 1.00 96.69 121 SER A O 1
ATOM 1005 N N . PHE A 1 122 ? 15.698 -0.095 0.377 1.00 95.25 122 PHE A N 1
ATOM 1006 C CA . PHE A 1 122 ? 14.512 -0.852 0.753 1.00 95.25 122 PHE A CA 1
ATOM 1007 C C . PHE A 1 122 ? 13.368 -0.593 -0.225 1.00 95.25 122 PHE A C 1
ATOM 1009 O O . PHE A 1 122 ? 13.346 0.413 -0.939 1.00 95.25 122 PHE A O 1
ATOM 1016 N N . LYS A 1 123 ? 12.393 -1.504 -0.223 1.00 94.44 123 LYS A N 1
ATOM 1017 C CA . LYS A 1 123 ? 11.139 -1.366 -0.962 1.00 94.44 123 LYS A CA 1
ATOM 1018 C C . LYS A 1 123 ? 9.959 -1.465 -0.006 1.00 94.44 123 LYS A C 1
ATOM 1020 O O . LYS A 1 123 ? 9.971 -2.260 0.931 1.00 94.44 123 LYS A O 1
ATOM 1025 N N . LEU A 1 124 ? 8.955 -0.635 -0.244 1.00 95.06 124 LEU A N 1
ATOM 1026 C CA . LEU A 1 124 ? 7.671 -0.675 0.431 1.00 95.06 124 LEU A CA 1
ATOM 1027 C C . LEU A 1 124 ? 6.727 -1.644 -0.286 1.00 95.06 124 LEU A C 1
ATOM 1029 O O . LEU A 1 124 ? 6.824 -1.858 -1.493 1.00 95.06 124 LEU A O 1
ATOM 1033 N N . THR A 1 125 ? 5.788 -2.205 0.466 1.00 95.12 125 THR A N 1
ATOM 1034 C CA . THR A 1 125 ? 4.712 -3.057 -0.046 1.00 95.12 125 THR A CA 1
ATOM 1035 C C . THR A 1 125 ? 3.410 -2.691 0.651 1.00 95.12 125 THR A C 1
ATOM 1037 O O . THR A 1 125 ? 3.416 -2.173 1.771 1.00 95.12 125 THR A O 1
ATOM 1040 N N . ASP A 1 126 ? 2.289 -2.976 -0.001 1.00 94.88 126 ASP A N 1
ATOM 1041 C CA . ASP A 1 126 ? 0.953 -2.798 0.552 1.00 94.88 126 ASP A CA 1
ATOM 1042 C C . ASP A 1 126 ? 0.667 -3.871 1.613 1.00 94.88 126 ASP A C 1
ATOM 1044 O O . ASP A 1 126 ? 0.330 -5.012 1.317 1.00 94.88 126 ASP A O 1
ATOM 1048 N N . ASN A 1 127 ? 0.861 -3.511 2.881 1.00 95.38 127 ASN A N 1
ATOM 1049 C CA . ASN A 1 127 ? 0.640 -4.402 4.021 1.00 95.38 127 ASN A CA 1
ATOM 1050 C C . ASN A 1 127 ? -0.838 -4.414 4.469 1.00 95.38 127 ASN A C 1
ATOM 1052 O O . ASN A 1 127 ? -1.685 -3.755 3.873 1.00 95.38 127 ASN A O 1
ATOM 1056 N N . GLN A 1 128 ? -1.153 -5.112 5.567 1.00 95.44 128 GLN A N 1
ATOM 1057 C CA . GLN A 1 128 ? -2.520 -5.235 6.107 1.00 95.44 128 GLN A CA 1
ATOM 1058 C C . GLN A 1 128 ? -3.192 -3.914 6.542 1.00 95.44 128 GLN A C 1
ATOM 1060 O O . GLN A 1 128 ? -4.368 -3.930 6.908 1.00 95.44 128 GLN A O 1
ATOM 1065 N N . PHE A 1 129 ? -2.454 -2.804 6.554 1.00 95.31 129 PHE A N 1
ATOM 1066 C CA . PHE A 1 129 ? -2.905 -1.461 6.924 1.00 95.31 129 PHE A CA 1
ATOM 1067 C C . PHE A 1 129 ? -2.972 -0.513 5.718 1.00 95.31 129 PHE A C 1
ATOM 1069 O O . PHE A 1 129 ? -3.128 0.692 5.898 1.00 95.31 129 PHE A O 1
ATOM 1076 N N . ALA A 1 130 ? -2.829 -1.025 4.492 1.00 96.38 130 ALA A N 1
ATOM 1077 C CA . ALA A 1 130 ? -2.826 -0.201 3.288 1.00 96.38 130 ALA A CA 1
ATOM 1078 C C . ALA A 1 130 ? -4.155 0.543 3.047 1.00 96.38 130 ALA A C 1
ATOM 1080 O O . ALA A 1 130 ? -4.158 1.528 2.324 1.00 96.38 130 ALA A O 1
ATOM 1081 N N . ASP A 1 131 ? -5.260 0.144 3.677 1.00 96.69 131 ASP A N 1
ATOM 1082 C CA . ASP A 1 131 ? -6.567 0.819 3.633 1.00 96.69 131 ASP A CA 1
ATOM 1083 C C . ASP A 1 131 ? -6.814 1.794 4.805 1.00 96.69 131 ASP A C 1
ATOM 1085 O O . ASP A 1 131 ? -7.932 2.293 4.987 1.00 96.69 131 ASP A O 1
ATOM 1089 N N . MET A 1 132 ? -5.791 2.052 5.626 1.00 96.12 132 MET A N 1
ATOM 1090 C CA . MET A 1 132 ? -5.873 2.935 6.787 1.00 96.12 132 MET A CA 1
ATOM 1091 C C . MET A 1 132 ? -5.195 4.275 6.538 1.00 96.12 132 MET A C 1
ATOM 1093 O O . MET A 1 132 ? -4.160 4.381 5.877 1.00 96.12 132 MET A O 1
ATOM 1097 N N . THR A 1 133 ? -5.755 5.310 7.152 1.00 94.94 133 THR A N 1
ATOM 1098 C CA . THR A 1 133 ? -5.077 6.600 7.273 1.00 94.94 133 THR A CA 1
ATOM 1099 C C . THR A 1 133 ? -4.001 6.555 8.362 1.00 94.94 133 THR A C 1
ATOM 1101 O O . THR A 1 133 ? -4.057 5.767 9.312 1.00 94.94 133 THR A O 1
ATOM 1104 N N . SER A 1 134 ? -3.039 7.475 8.281 1.00 91.56 134 SER A N 1
ATOM 1105 C CA . SER A 1 134 ? -2.001 7.647 9.305 1.00 91.56 134 SER A CA 1
ATOM 1106 C C . SER A 1 134 ? -2.568 7.877 10.714 1.00 91.56 134 SER A C 1
ATOM 1108 O O . SER A 1 134 ? -1.965 7.458 11.703 1.00 91.56 134 SER A O 1
ATOM 1110 N N . GLU A 1 135 ? -3.717 8.544 10.835 1.00 92.12 135 GLU A N 1
ATOM 1111 C CA . GLU A 1 135 ? -4.367 8.819 12.122 1.00 92.12 135 GLU A CA 1
ATOM 1112 C C . GLU A 1 135 ? -5.075 7.588 12.694 1.00 92.12 135 GLU A C 1
ATOM 1114 O O . GLU A 1 135 ? -4.937 7.288 13.887 1.00 92.12 135 GLU A O 1
ATOM 1119 N N . GLU A 1 136 ? -5.778 6.833 11.848 1.00 91.69 136 GLU A N 1
ATOM 1120 C CA . GLU A 1 136 ? -6.387 5.555 12.229 1.00 91.69 136 GLU A CA 1
ATOM 1121 C C . GLU A 1 136 ? -5.316 4.574 12.716 1.00 91.69 136 GLU A C 1
ATOM 1123 O O . GLU A 1 136 ? -5.442 4.002 13.804 1.00 91.69 136 GLU A O 1
ATOM 1128 N N . PHE A 1 137 ? -4.211 4.459 11.974 1.00 91.75 137 PHE A N 1
ATOM 1129 C CA . PHE A 1 137 ? -3.089 3.600 12.340 1.00 91.75 137 PHE A CA 1
ATOM 1130 C C . PHE A 1 137 ? -2.485 3.984 13.704 1.00 91.75 137 PHE A C 1
ATOM 1132 O O . PHE A 1 137 ? -2.288 3.131 14.578 1.00 91.75 137 PHE A O 1
ATOM 1139 N N . LYS A 1 138 ? -2.255 5.284 13.948 1.00 91.06 138 LYS A N 1
ATOM 1140 C CA . LYS A 1 138 ? -1.777 5.797 15.249 1.00 91.06 138 LYS A CA 1
ATOM 1141 C C . LYS A 1 138 ? -2.755 5.505 16.388 1.00 91.06 138 LYS A C 1
ATOM 1143 O O . LYS A 1 138 ? -2.342 5.207 17.509 1.00 91.06 138 LYS A O 1
ATOM 1148 N N . THR A 1 139 ? -4.053 5.590 16.118 1.00 91.00 139 THR A N 1
ATOM 1149 C CA . THR A 1 139 ? -5.093 5.350 17.124 1.00 91.00 139 THR A CA 1
ATOM 1150 C C . THR A 1 139 ? -5.129 3.884 17.544 1.00 91.00 139 THR A C 1
ATOM 1152 O O . THR A 1 139 ? -5.198 3.589 18.740 1.00 91.00 139 THR A O 1
ATOM 1155 N N . ILE A 1 140 ? -5.040 2.962 16.584 1.00 87.06 140 ILE A N 1
ATOM 1156 C CA . ILE A 1 140 ? -5.049 1.517 16.844 1.00 87.06 140 ILE A CA 1
ATOM 1157 C C . ILE A 1 140 ? -3.800 1.099 17.619 1.00 87.06 140 ILE A C 1
ATOM 1159 O O . ILE A 1 140 ? -3.916 0.446 18.655 1.00 87.06 140 ILE A O 1
ATOM 1163 N N . THR A 1 141 ? -2.619 1.530 17.176 1.00 84.81 141 THR A N 1
ATOM 1164 C CA . THR A 1 141 ? -1.343 1.179 17.823 1.00 84.81 141 THR A CA 1
ATOM 1165 C C . THR A 1 141 ? -1.260 1.709 19.254 1.00 84.81 141 THR A C 1
ATOM 1167 O O . THR A 1 141 ? -0.907 0.969 20.173 1.00 84.81 141 THR A O 1
ATOM 1170 N N . ARG A 1 142 ? -1.692 2.956 19.493 1.00 87.06 142 ARG A N 1
ATOM 1171 C CA . ARG A 1 142 ? -1.775 3.524 20.848 1.00 87.06 142 ARG A CA 1
ATOM 1172 C C . ARG A 1 142 ? -2.729 2.735 21.747 1.00 87.06 142 ARG A C 1
ATOM 1174 O O . ARG A 1 142 ? -2.419 2.513 22.916 1.00 87.06 142 ARG A O 1
ATOM 1181 N N . ARG A 1 143 ? -3.900 2.337 21.235 1.00 83.12 143 ARG A N 1
ATOM 1182 C CA . ARG A 1 143 ? -4.865 1.534 22.007 1.00 83.12 143 ARG A CA 1
ATOM 1183 C C . ARG A 1 143 ? -4.291 0.166 22.364 1.00 83.12 143 ARG A C 1
ATOM 1185 O O . ARG A 1 143 ? -4.413 -0.240 23.514 1.00 83.12 143 ARG A O 1
ATOM 1192 N N . GLN A 1 144 ? -3.635 -0.503 21.418 1.00 79.69 144 GLN A N 1
ATOM 1193 C CA . GLN A 1 144 ? -2.995 -1.796 21.662 1.00 79.69 144 GLN A CA 1
ATOM 1194 C C . GLN A 1 144 ? -1.906 -1.702 22.739 1.00 79.69 144 GLN A C 1
ATOM 1196 O O . GLN A 1 144 ? -1.902 -2.524 23.651 1.00 79.69 144 GLN A O 1
ATOM 1201 N N . GLY A 1 145 ? -1.063 -0.664 22.705 1.00 83.38 145 GLY A N 1
ATOM 1202 C CA . GLY A 1 145 ? -0.055 -0.432 23.747 1.00 83.38 145 GLY A CA 1
ATOM 1203 C C . GLY A 1 145 ? -0.662 -0.322 25.151 1.00 83.38 145 GLY A C 1
ATOM 1204 O O . GLY A 1 145 ? -0.247 -1.034 26.062 1.00 83.38 145 GLY A O 1
ATOM 1205 N N . LYS A 1 146 ? -1.729 0.474 25.309 1.00 86.56 146 LYS A N 1
ATOM 1206 C CA . LYS A 1 146 ? -2.424 0.629 26.601 1.00 86.56 146 LYS A CA 1
ATOM 1207 C C . LYS A 1 146 ? -3.042 -0.671 27.123 1.00 86.56 146 LYS A C 1
ATOM 1209 O O . LYS A 1 146 ? -3.050 -0.902 28.327 1.00 86.56 146 LYS A O 1
ATOM 1214 N N . ILE A 1 147 ? -3.582 -1.510 26.237 1.00 81.81 147 ILE A N 1
ATOM 1215 C CA . ILE A 1 147 ? -4.168 -2.803 26.624 1.00 81.81 147 ILE A CA 1
ATOM 1216 C C . ILE A 1 147 ? -3.083 -3.746 27.150 1.00 81.81 147 ILE A C 1
ATOM 1218 O O . ILE A 1 147 ? -3.298 -4.429 28.147 1.00 81.81 147 ILE A O 1
ATOM 1222 N N . ILE A 1 148 ? -1.910 -3.765 26.514 1.00 83.62 148 ILE A N 1
ATOM 1223 C CA . ILE A 1 148 ? -0.786 -4.604 26.944 1.00 83.62 148 ILE A CA 1
ATOM 1224 C C . ILE A 1 148 ? -0.293 -4.171 28.329 1.00 83.62 148 ILE A C 1
ATOM 1226 O O . ILE A 1 148 ? -0.117 -5.020 29.200 1.00 83.62 148 ILE A O 1
ATOM 1230 N N . GLU A 1 149 ? -0.141 -2.866 28.562 1.00 84.81 149 GLU A N 1
ATOM 1231 C CA . GLU A 1 149 ? 0.235 -2.322 29.874 1.00 84.81 149 GLU A CA 1
ATOM 1232 C C . GLU A 1 149 ? -0.794 -2.671 30.960 1.00 84.81 149 GLU A C 1
ATOM 1234 O O . GLU A 1 149 ? -0.431 -3.139 32.042 1.00 84.81 149 GLU A O 1
ATOM 1239 N N . ALA A 1 150 ? -2.088 -2.508 30.663 1.00 84.31 150 ALA A N 1
ATOM 1240 C CA . ALA A 1 150 ? -3.164 -2.856 31.588 1.00 84.31 150 ALA A CA 1
ATOM 1241 C C . ALA A 1 150 ? -3.183 -4.359 31.913 1.00 84.31 150 ALA A C 1
ATOM 1243 O O . ALA A 1 150 ? -3.316 -4.740 33.078 1.00 84.31 150 ALA A O 1
ATOM 1244 N N . ASN A 1 151 ? -2.993 -5.212 30.904 1.00 82.81 151 ASN A N 1
ATOM 1245 C CA . ASN A 1 151 ? -2.926 -6.658 31.086 1.00 82.81 151 ASN A CA 1
ATOM 1246 C C . ASN A 1 151 ? -1.704 -7.056 31.920 1.00 82.81 151 ASN A C 1
ATOM 1248 O O . ASN A 1 151 ? -1.846 -7.847 32.847 1.00 82.81 151 ASN A O 1
ATOM 1252 N N . ALA A 1 152 ? -0.527 -6.480 31.666 1.00 86.75 152 ALA A N 1
ATOM 1253 C CA . ALA A 1 152 ? 0.668 -6.737 32.469 1.00 86.75 152 ALA A CA 1
ATOM 1254 C C . ALA A 1 152 ? 0.456 -6.363 33.950 1.00 86.75 152 ALA A C 1
ATOM 1256 O O . ALA A 1 152 ? 0.772 -7.158 34.836 1.00 86.75 152 ALA A O 1
ATOM 1257 N N . GLY A 1 153 ? -0.154 -5.202 34.216 1.00 83.62 153 GLY A N 1
ATOM 1258 C CA . GLY A 1 153 ? -0.486 -4.756 35.574 1.00 83.62 153 GLY A CA 1
ATOM 1259 C C . GLY A 1 153 ? -1.566 -5.597 36.269 1.00 83.62 153 GLY A C 1
ATOM 1260 O O . GLY A 1 153 ? -1.555 -5.737 37.492 1.00 83.62 153 GLY A O 1
ATOM 1261 N N . TYR A 1 154 ? -2.499 -6.188 35.521 1.00 80.12 154 TYR A N 1
ATOM 1262 C CA . TYR A 1 154 ? -3.466 -7.141 36.074 1.00 80.12 154 TYR A CA 1
ATOM 1263 C C . TYR A 1 154 ? -2.786 -8.463 36.459 1.00 80.12 154 TYR A C 1
ATOM 1265 O O . TYR A 1 154 ? -2.967 -8.956 37.571 1.00 80.12 154 TYR A O 1
ATOM 1273 N N . GLN A 1 155 ? -1.937 -8.995 35.576 1.00 77.56 155 GLN A N 1
ATOM 1274 C CA . GLN A 1 155 ? -1.207 -10.247 35.800 1.00 77.56 155 GLN A CA 1
ATOM 1275 C C . GLN A 1 155 ? -0.204 -10.154 36.966 1.00 77.56 155 GLN A C 1
ATOM 1277 O O . GLN A 1 155 ? 0.058 -11.152 37.634 1.00 77.56 155 GLN A O 1
ATOM 1282 N N . SER A 1 156 ? 0.346 -8.969 37.259 1.00 78.94 156 SER A N 1
ATOM 1283 C CA . SER A 1 156 ? 1.179 -8.770 38.452 1.00 78.94 156 SER A CA 1
ATOM 1284 C C . SER A 1 156 ? 0.367 -8.778 39.751 1.00 78.94 156 SER A C 1
ATOM 1286 O O . SER A 1 156 ? 0.843 -9.307 40.749 1.00 78.94 156 SER A O 1
ATOM 1288 N N . LYS A 1 157 ? -0.859 -8.231 39.743 1.00 77.25 157 LYS A N 1
ATOM 1289 C CA . LYS A 1 157 ? -1.728 -8.161 40.933 1.00 77.25 157 LYS A CA 1
ATOM 1290 C C . LYS A 1 157 ? -2.288 -9.519 41.353 1.00 77.25 157 LYS A C 1
ATOM 1292 O O . LYS A 1 157 ? -2.420 -9.769 42.544 1.00 77.25 157 LYS A O 1
ATOM 1297 N N . ILE A 1 158 ? -2.608 -10.391 40.396 1.00 78.12 158 ILE A N 1
ATOM 1298 C CA . ILE A 1 158 ? -3.055 -11.757 40.714 1.00 78.12 158 ILE A CA 1
ATOM 1299 C C . ILE A 1 158 ? -1.923 -12.562 41.369 1.00 78.12 158 ILE A C 1
ATOM 1301 O O . ILE A 1 158 ? -2.128 -13.166 42.411 1.00 78.12 158 ILE A O 1
ATOM 1305 N N . LYS A 1 159 ? -0.688 -12.458 40.856 1.00 74.25 159 LYS A N 1
ATOM 1306 C CA . LYS A 1 159 ? 0.474 -13.176 41.405 1.00 74.25 159 LYS A CA 1
ATOM 1307 C C . LYS A 1 159 ? 0.879 -12.710 42.804 1.00 74.25 159 LYS A C 1
ATOM 1309 O O . LYS A 1 159 ? 1.469 -13.491 43.537 1.00 74.25 159 LYS A O 1
ATOM 1314 N N . SER A 1 160 ? 0.595 -11.457 43.169 1.00 72.88 160 SER A N 1
ATOM 1315 C CA . SER A 1 160 ? 0.858 -10.939 44.518 1.00 72.88 160 SER A CA 1
ATOM 1316 C C . SER A 1 160 ? -0.211 -11.311 45.548 1.00 72.88 160 SER A C 1
ATOM 1318 O O . SER A 1 160 ? 0.017 -11.085 46.727 1.00 72.88 160 SER A O 1
ATOM 1320 N N . ASN A 1 161 ? -1.373 -11.818 45.122 1.00 69.06 161 ASN A N 1
ATOM 1321 C CA . ASN A 1 161 ? -2.473 -12.197 46.017 1.00 69.06 161 ASN A CA 1
ATOM 1322 C C . ASN A 1 161 ? -2.478 -13.693 46.383 1.00 69.06 161 ASN A C 1
ATOM 1324 O O . ASN A 1 161 ? -3.213 -14.079 47.288 1.00 69.06 161 ASN A O 1
ATOM 1328 N N . ASP A 1 162 ? -1.680 -14.511 45.691 1.00 67.75 162 ASP A N 1
ATOM 1329 C CA . ASP A 1 162 ? -1.615 -15.971 45.858 1.00 67.75 162 ASP A CA 1
ATOM 1330 C C . ASP A 1 162 ? -0.428 -16.441 46.736 1.00 67.75 162 ASP A C 1
ATOM 1332 O O . ASP A 1 162 ? -0.158 -17.642 46.807 1.00 67.75 162 ASP A O 1
ATOM 1336 N N . GLY A 1 163 ? 0.303 -15.522 47.383 1.00 51.22 163 GLY A N 1
ATOM 1337 C CA . GLY A 1 163 ? 1.451 -15.809 48.261 1.00 51.22 163 GLY A CA 1
ATOM 1338 C C . GLY A 1 163 ? 1.326 -15.132 49.615 1.00 51.22 163 GLY A C 1
ATOM 1339 O O . GLY A 1 163 ? 1.797 -15.739 50.600 1.00 51.22 163 GLY A O 1
#

Organism: Tripterygium wilfordii (NCBI:txid458696)

InterPro domains:
  IPR013201 Cathepsin propeptide inhibitor domain (I29) [PF08246] (81-137)
  IPR013201 Cathepsin propeptide inhibitor domain (I29) [SM00848] (81-137)
  IPR038765 Papain-like cysteine peptidase superfamily [SSF54001] (76-142)

Secondary structure (DSSP, 8-state):
-PPP------------SS------------------HHHHHHHHHHHHHHHHHHHHTS-------S-PPPTT-HHHHHHHHHHHHHHHT---SSHHHHHHHHHHHHHHHHHHHHHHHS--SS-----TTTTS-HHHHHHHHHHHHHHHHHHHHHHHHHHTT--

pLDDT: mean 77.31, std 18.87, range [37.09, 97.81]